Protein AF-A0A1V8M7G0-F1 (afdb_monomer_lite)

Organism: NCBI:txid1420851

pLDDT: mean 80.38, std 16.7, range [30.89, 97.56]

Foldseek 3Di:
DDDDPDPDPPQDFPQKDKAAPVVCVVCVVVVVVVVVCVVPVVVVVVQWPDQVDQDVNRIGITGSDDPVNVVVVCVQQVDCQFAQDPVHGWLGTVVQQVPWDWDQDPNDIDTQGADDQFAPDCVVHRGCRNRTDHNVVVRVSRVD

InterPro domains:
  IPR004888 Glycoside hydrolase family 63 [PTHR10412] (60-143)
  IPR008928 Six-hairpin glycosidase superfamily [SSF48208] (12-143)
  IPR012341 Six-hairpin glycosidase-like superfamily [G3DSA:1.50.10.10] (35-144)

Secondary structure (DSSP, 8-state):
---SS--------TTEEEE-HHHHHH-HHHHHHHHHHHHH-HHHHTTS--TTS--GGG-EEEES--HHHHHHHHHHHT-TTTTEETTEEBSS-GGGGTS-EEEEETTEEEEE---SSB-SS-GGGGB-TTSSSB-HHHHHHHH-

Sequence (144 aa):
MKRLTQIHIESWLQSALIIKPEILEKLPGFKRRLKWFLNYRPDLAGLVSHWTEPGHGNRRLLSLLRGHRMKKLLLRMLDETEFLSDYGIRSLSRSHLDTPYVFNCCDHLVSVQYQLGESESGIFGGNSNWRGPVWFPVNDLLIT

Structure (mmCIF, N/CA/C/O backbone):
data_AF-A0A1V8M7G0-F1
#
_entry.id   AF-A0A1V8M7G0-F1
#
loop_
_atom_site.group_PDB
_atom_site.id
_atom_site.type_symbol
_atom_site.label_atom_id
_atom_site.label_alt_id
_atom_site.label_comp_id
_atom_site.label_asym_id
_atom_site.label_entity_id
_atom_site.label_seq_id
_atom_site.pdbx_PDB_ins_code
_atom_site.Cartn_x
_atom_site.Cartn_y
_atom_site.Cartn_z
_atom_site.occupancy
_atom_site.B_iso_or_equiv
_atom_site.auth_seq_id
_atom_site.auth_comp_id
_atom_site.auth_asym_id
_atom_site.auth_atom_id
_atom_site.pdbx_PDB_model_num
ATOM 1 N N . MET A 1 1 ? -3.803 -36.074 20.458 1.00 35.38 1 MET A N 1
ATOM 2 C CA . MET A 1 1 ? -4.043 -35.710 19.039 1.00 35.38 1 MET A CA 1
ATOM 3 C C . MET A 1 1 ? -4.998 -34.511 18.910 1.00 35.38 1 MET A C 1
ATOM 5 O O . MET A 1 1 ? -6.016 -34.574 18.240 1.00 35.38 1 MET A O 1
ATOM 9 N N . LYS A 1 2 ? -4.681 -33.391 19.569 1.00 36.75 2 LYS A N 1
ATOM 10 C CA . LYS A 1 2 ? -5.399 -32.110 19.459 1.00 36.75 2 LYS A CA 1
ATOM 11 C C . LYS A 1 2 ? -4.331 -31.023 19.496 1.00 36.75 2 LYS A C 1
ATOM 13 O O . LYS A 1 2 ? -3.697 -30.918 20.540 1.00 36.75 2 LYS A O 1
ATOM 18 N N . ARG A 1 3 ? -4.090 -30.319 18.383 1.00 30.89 3 ARG A N 1
ATOM 19 C CA . ARG A 1 3 ? -3.380 -29.019 18.268 1.00 30.89 3 ARG A CA 1
ATOM 20 C C . ARG A 1 3 ? -2.996 -28.769 16.803 1.00 30.89 3 ARG A C 1
ATOM 22 O O . ARG A 1 3 ? -1.835 -28.894 16.463 1.00 30.89 3 ARG A O 1
ATOM 29 N N . LEU A 1 4 ? -3.956 -28.448 15.936 1.00 33.50 4 LEU A N 1
ATOM 30 C CA . LEU A 1 4 ? -3.638 -27.829 14.632 1.00 33.50 4 LEU A CA 1
ATOM 31 C C . LEU A 1 4 ? -4.705 -26.831 14.133 1.00 33.50 4 LEU A C 1
ATOM 33 O O . LEU A 1 4 ? -4.523 -26.217 13.093 1.00 33.50 4 LEU A O 1
ATOM 37 N N . THR A 1 5 ? -5.792 -26.586 14.872 1.00 36.06 5 THR A N 1
ATOM 38 C CA . THR A 1 5 ? -6.898 -25.715 14.425 1.00 36.06 5 THR A CA 1
ATOM 39 C C . THR A 1 5 ? -6.951 -24.381 15.168 1.00 36.06 5 THR A C 1
ATOM 41 O O . THR A 1 5 ? -8.010 -23.978 15.642 1.00 36.06 5 THR A O 1
ATOM 44 N N . GLN A 1 6 ? -5.813 -23.700 15.324 1.00 31.23 6 GLN A N 1
ATOM 45 C CA . GLN A 1 6 ? -5.813 -22.357 15.911 1.00 31.23 6 GLN A CA 1
ATOM 46 C C . GLN A 1 6 ? -4.659 -21.497 15.399 1.00 31.23 6 GLN A C 1
ATOM 48 O O . GLN A 1 6 ? -3.867 -20.964 16.169 1.00 31.23 6 GLN A O 1
ATOM 53 N N . ILE A 1 7 ? -4.572 -21.353 14.079 1.00 34.12 7 ILE A N 1
ATOM 54 C CA . ILE A 1 7 ? -3.817 -20.248 13.491 1.00 34.12 7 ILE A CA 1
ATOM 55 C C . ILE A 1 7 ? -4.706 -19.012 13.648 1.00 34.12 7 ILE A C 1
ATOM 57 O O . ILE A 1 7 ? -5.766 -18.905 13.032 1.00 34.12 7 ILE A O 1
ATOM 61 N N . HIS A 1 8 ? -4.321 -18.141 14.581 1.00 34.22 8 HIS A N 1
ATOM 62 C CA . HIS A 1 8 ? -4.936 -16.837 14.794 1.00 34.22 8 HIS A CA 1
ATOM 63 C C . HIS A 1 8 ? -4.856 -16.025 13.497 1.00 34.22 8 HIS A C 1
ATOM 65 O O . HIS A 1 8 ? -3.779 -15.647 13.051 1.00 34.22 8 HIS A O 1
ATOM 71 N N . ILE A 1 9 ? -6.020 -15.725 12.928 1.00 38.22 9 ILE A N 1
ATOM 72 C CA . ILE A 1 9 ? -6.236 -14.696 11.905 1.00 38.22 9 ILE A CA 1
ATOM 73 C C . ILE A 1 9 ? -6.092 -13.323 12.600 1.00 38.22 9 ILE A C 1
ATOM 75 O O . ILE A 1 9 ? -7.067 -12.597 12.756 1.00 38.22 9 ILE A O 1
ATOM 79 N N . GLU A 1 10 ? -4.909 -12.995 13.127 1.00 38.62 10 GLU A N 1
ATOM 80 C CA . GLU A 1 10 ? -4.629 -11.678 13.738 1.00 38.62 10 GLU A CA 1
ATOM 81 C C . GLU A 1 10 ? -3.524 -10.883 13.022 1.00 38.62 10 GLU A C 1
ATOM 83 O O . GLU A 1 10 ? -3.287 -9.738 13.391 1.00 38.62 10 GLU A O 1
ATOM 88 N N . SER A 1 11 ? -2.956 -11.396 11.927 1.00 40.25 11 SER A N 1
ATOM 89 C CA . SER A 1 11 ? -2.217 -10.568 10.969 1.00 40.25 11 SER A CA 1
ATOM 90 C C . SER A 1 11 ? -2.986 -10.496 9.659 1.00 40.25 11 SER A C 1
ATOM 92 O O . SER A 1 11 ? -2.973 -11.426 8.859 1.00 40.25 11 SER A O 1
ATOM 94 N N . TRP A 1 12 ? -3.713 -9.398 9.464 1.00 43.31 12 TRP A N 1
ATOM 95 C CA . TRP A 1 12 ? -4.170 -9.004 8.137 1.00 43.31 12 TRP A CA 1
ATOM 96 C C . TRP A 1 12 ? -4.067 -7.491 8.017 1.00 43.31 12 TRP A C 1
ATOM 98 O O . TRP A 1 12 ? -4.909 -6.762 8.536 1.00 43.31 12 TRP A O 1
ATOM 108 N N . LEU A 1 13 ? -3.036 -7.065 7.282 1.00 45.81 13 LEU A N 1
A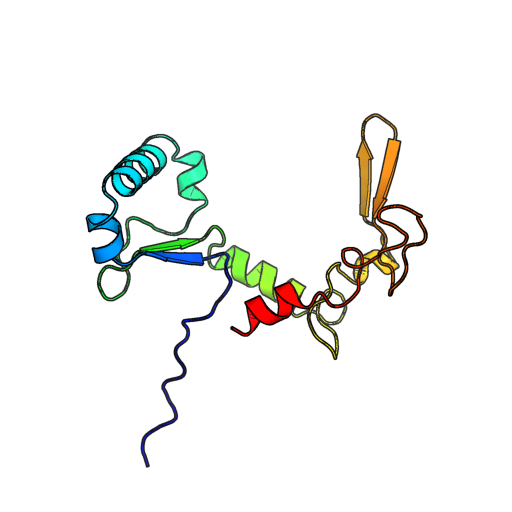TOM 109 C CA . LEU A 1 13 ? -2.806 -5.730 6.731 1.00 45.81 13 LEU A CA 1
ATOM 110 C C . LEU A 1 13 ? -2.776 -4.591 7.757 1.00 45.81 13 LEU A C 1
ATOM 112 O O . LEU A 1 13 ? -3.800 -4.183 8.301 1.00 45.81 13 LEU A O 1
ATOM 116 N N . GLN A 1 14 ? -1.629 -3.912 7.835 1.00 48.53 14 GLN A N 1
ATOM 117 C CA . GLN A 1 14 ? -1.420 -2.637 8.547 1.00 48.53 14 GLN A CA 1
ATOM 118 C C . GLN A 1 14 ? -2.401 -1.493 8.185 1.00 48.53 14 GLN A C 1
ATOM 120 O O . GLN A 1 14 ? -2.348 -0.403 8.744 1.00 48.53 14 GLN A O 1
ATOM 125 N N . SER A 1 15 ? -3.345 -1.739 7.277 1.00 53.16 15 SER A N 1
ATOM 126 C CA . SER A 1 15 ? -4.531 -0.918 7.029 1.00 53.16 15 SER A CA 1
ATOM 127 C C . SER A 1 15 ? -5.611 -0.997 8.121 1.00 53.16 15 SER A C 1
ATOM 129 O O . SER A 1 15 ? -6.644 -0.334 7.992 1.00 53.16 15 SER A O 1
ATOM 131 N N . ALA A 1 16 ? -5.432 -1.845 9.138 1.00 64.75 16 ALA A N 1
ATOM 132 C CA . ALA A 1 16 ? -6.435 -2.156 10.144 1.00 64.75 16 ALA A CA 1
ATOM 133 C C . ALA A 1 16 ? -5.824 -2.168 11.554 1.00 64.75 16 ALA A C 1
ATOM 135 O O . ALA A 1 16 ? -4.996 -3.007 11.890 1.00 64.75 16 ALA A O 1
ATOM 136 N N . LEU A 1 17 ? -6.253 -1.234 12.400 1.00 73.12 17 LEU A N 1
ATOM 137 C CA . LEU A 1 17 ? -5.848 -1.159 13.798 1.00 73.12 17 LEU A CA 1
ATOM 138 C C . LEU A 1 17 ? -6.949 -1.735 14.690 1.00 73.12 17 LEU A C 1
ATOM 140 O O . LEU A 1 17 ? -8.079 -1.242 14.692 1.00 73.12 17 LEU A O 1
ATOM 144 N N . ILE A 1 18 ? -6.613 -2.745 15.491 1.00 77.25 18 ILE A N 1
ATOM 145 C CA . ILE A 1 18 ? -7.505 -3.256 16.535 1.00 77.25 18 ILE A CA 1
ATOM 146 C C . ILE A 1 18 ? -7.259 -2.465 17.815 1.00 77.25 18 ILE A C 1
ATOM 148 O O . ILE A 1 18 ? -6.200 -2.552 18.435 1.00 77.25 18 ILE A O 1
ATOM 152 N N . ILE A 1 19 ? -8.266 -1.713 18.246 1.00 77.94 19 ILE A N 1
ATOM 153 C CA . ILE A 1 19 ? -8.210 -0.929 19.472 1.00 77.94 19 ILE A CA 1
ATOM 154 C C . ILE A 1 19 ? -8.941 -1.689 20.582 1.00 77.94 19 ILE A C 1
ATOM 156 O O . ILE A 1 19 ? -10.160 -1.882 20.536 1.00 77.94 19 ILE A O 1
ATOM 160 N N . LYS A 1 20 ? -8.183 -2.109 21.601 1.00 81.00 20 LYS A N 1
ATOM 161 C CA . LYS A 1 20 ? -8.734 -2.703 22.826 1.00 81.00 20 LYS A CA 1
ATOM 162 C C . LYS A 1 20 ? -9.372 -1.622 23.710 1.00 81.00 20 LYS A C 1
ATOM 164 O O . LYS A 1 20 ? -8.840 -0.508 23.771 1.00 81.00 20 LYS A O 1
ATOM 169 N N . PRO A 1 21 ? -10.454 -1.937 24.443 1.00 79.25 21 PRO A N 1
ATOM 170 C CA . PRO A 1 21 ? -11.083 -0.994 25.367 1.00 79.25 21 PRO A CA 1
ATOM 171 C C . PRO A 1 21 ? -10.102 -0.389 26.374 1.00 79.25 21 PRO A C 1
ATOM 173 O O . PRO A 1 21 ? -10.121 0.822 26.586 1.00 79.25 21 PRO A O 1
ATOM 176 N N . GLU A 1 22 ? -9.190 -1.197 26.931 1.00 84.31 22 GLU A N 1
ATOM 177 C CA . GLU A 1 22 ? -8.257 -0.726 27.964 1.00 84.31 22 GLU A CA 1
ATOM 178 C C . GLU A 1 22 ? -7.312 0.375 27.452 1.00 84.31 22 GLU A C 1
ATOM 180 O O . GLU A 1 22 ? -6.921 1.264 28.207 1.00 84.31 22 GLU A O 1
ATOM 185 N N . ILE A 1 23 ? -6.960 0.350 26.160 1.00 82.81 23 ILE A N 1
ATOM 186 C CA . ILE A 1 23 ? -6.101 1.366 25.532 1.00 82.81 23 ILE A CA 1
ATOM 187 C C . ILE A 1 23 ? -6.847 2.701 25.426 1.00 82.81 23 ILE A C 1
ATOM 189 O O . ILE A 1 23 ? -6.264 3.759 25.663 1.00 82.81 23 ILE A O 1
ATOM 193 N N . LEU A 1 24 ? -8.146 2.668 25.113 1.00 81.12 24 LEU A N 1
ATOM 194 C CA . LEU A 1 24 ? -8.966 3.879 25.030 1.00 81.12 24 LEU A CA 1
ATOM 195 C C . LEU A 1 24 ? -9.171 4.538 26.389 1.00 81.12 24 LEU A C 1
ATOM 197 O O . LEU A 1 24 ? -9.225 5.766 26.451 1.00 81.12 24 LEU A O 1
ATOM 201 N N . GLU A 1 25 ? -9.273 3.747 27.458 1.00 85.56 25 GLU A N 1
ATOM 202 C CA . GLU A 1 25 ? -9.353 4.289 28.818 1.00 85.56 25 GLU A CA 1
ATOM 203 C C . GLU A 1 25 ? -8.039 4.953 29.246 1.00 85.56 25 GLU A C 1
ATOM 205 O O . GLU A 1 25 ? -8.060 6.004 29.881 1.00 85.56 25 GLU A O 1
ATOM 210 N N . LYS A 1 26 ? -6.889 4.416 28.818 1.00 91.00 26 LYS A N 1
ATOM 211 C CA . LYS A 1 26 ? -5.571 5.020 29.082 1.00 91.00 26 LYS A CA 1
ATOM 212 C C . LYS A 1 26 ? -5.292 6.287 28.261 1.00 91.00 26 LYS A C 1
ATOM 214 O O . LYS A 1 26 ? -4.397 7.049 28.615 1.00 91.00 26 LYS A O 1
ATOM 219 N N . LEU A 1 27 ? -6.038 6.533 27.178 1.00 90.62 27 LEU A N 1
ATOM 220 C CA . LEU A 1 27 ? -5.813 7.646 26.244 1.00 90.62 27 LEU A CA 1
ATOM 221 C C . LEU A 1 27 ? -7.066 8.534 26.081 1.00 90.62 27 LEU A C 1
ATOM 223 O O . LEU A 1 27 ? -7.637 8.627 24.985 1.00 90.62 27 LEU A O 1
ATOM 227 N N . PRO A 1 28 ? -7.489 9.263 27.131 1.00 89.00 28 PRO A N 1
ATOM 228 C CA . PRO A 1 28 ? -8.740 10.027 27.121 1.00 89.00 28 PRO A CA 1
ATOM 229 C C . PRO A 1 28 ? -8.758 11.146 26.067 1.00 89.00 28 PRO A C 1
ATOM 231 O O . PRO A 1 28 ? -9.789 11.403 25.441 1.00 89.00 28 PRO A O 1
ATOM 234 N N . GLY A 1 29 ? -7.609 11.782 25.804 1.00 90.75 29 GLY A N 1
ATOM 235 C CA . GLY A 1 29 ? -7.484 12.811 24.767 1.00 90.75 29 GLY A CA 1
ATOM 236 C C . GLY A 1 29 ? -7.707 12.265 23.353 1.00 90.75 29 GLY A C 1
ATOM 237 O O . GLY A 1 29 ? -8.389 12.901 22.545 1.00 90.75 29 GLY A O 1
ATOM 238 N N . PHE A 1 30 ? -7.188 11.066 23.071 1.00 88.12 30 PHE A N 1
ATOM 239 C CA . PHE A 1 30 ? -7.433 10.367 21.810 1.00 88.12 30 PHE A CA 1
ATOM 240 C C . PHE A 1 30 ? -8.904 9.959 21.693 1.00 88.12 30 PHE A C 1
ATOM 242 O O . PHE A 1 30 ? -9.549 10.305 20.705 1.00 88.12 30 PHE A O 1
ATOM 249 N N . LYS A 1 31 ? -9.468 9.336 22.738 1.00 86.50 31 LYS A N 1
ATOM 250 C CA . LYS A 1 31 ? -10.888 8.949 22.811 1.00 86.50 31 LYS A CA 1
ATOM 251 C C . LYS A 1 31 ? -11.816 10.136 22.525 1.00 86.50 31 LYS A C 1
ATOM 253 O O . LYS A 1 31 ? -12.773 9.991 21.766 1.00 86.50 31 LYS A O 1
ATOM 258 N N . ARG A 1 32 ? -11.519 11.322 23.074 1.00 90.06 32 ARG A N 1
ATOM 259 C CA . ARG A 1 32 ? -12.286 12.556 22.827 1.00 90.06 32 ARG A CA 1
ATOM 260 C C . ARG A 1 32 ? -12.209 13.012 21.369 1.00 90.06 32 ARG A C 1
ATOM 262 O O . ARG A 1 32 ? -13.252 13.255 20.770 1.00 90.06 32 ARG A O 1
ATOM 269 N N . ARG A 1 33 ? -11.004 13.113 20.794 1.00 90.81 33 ARG A N 1
ATOM 270 C CA . ARG A 1 33 ? -10.825 13.533 19.389 1.00 90.81 33 ARG A CA 1
ATOM 271 C C . ARG A 1 33 ? -11.454 12.548 18.413 1.00 90.81 33 ARG A C 1
ATOM 273 O O . ARG A 1 33 ? -12.097 12.973 17.463 1.00 90.81 33 ARG A O 1
ATOM 280 N N . LEU A 1 34 ? -11.323 11.252 18.681 1.00 85.00 34 LEU A N 1
ATOM 281 C CA . LEU A 1 34 ? -11.925 10.211 17.861 1.00 85.00 34 LEU A CA 1
ATOM 282 C C . LEU A 1 34 ? -13.456 10.283 17.900 1.00 85.00 34 LEU A C 1
ATOM 284 O O . LEU A 1 34 ? -14.083 10.286 16.848 1.00 85.00 34 LEU A O 1
ATOM 288 N N . LYS A 1 35 ? -14.066 10.426 19.087 1.00 86.25 35 LYS A N 1
ATOM 289 C CA . LYS A 1 35 ? -15.520 10.645 19.206 1.00 86.25 35 LYS A CA 1
ATOM 290 C C . LYS A 1 35 ? -15.979 11.891 18.451 1.00 86.25 35 LYS A C 1
ATOM 292 O O . LYS A 1 35 ? -16.983 11.837 17.755 1.00 86.25 35 LYS A O 1
ATOM 297 N N . TRP A 1 36 ? -15.244 12.997 18.577 1.00 90.88 36 TRP A N 1
ATOM 298 C CA . TRP A 1 36 ? -15.552 14.219 17.838 1.00 90.88 36 TRP A CA 1
ATOM 299 C C . TRP A 1 36 ? -15.493 13.975 16.325 1.00 90.88 36 TRP A C 1
ATOM 301 O O . TRP A 1 36 ? -16.459 14.253 15.625 1.00 90.88 36 TRP A O 1
ATOM 311 N N . PHE A 1 37 ? -14.413 13.373 15.826 1.00 87.88 37 PHE A N 1
ATOM 312 C CA . PHE A 1 37 ? -14.244 13.099 14.399 1.00 87.88 37 PHE A CA 1
ATOM 313 C C . PHE A 1 37 ? -15.379 12.235 13.844 1.00 87.88 37 PHE A C 1
ATOM 315 O O . PHE A 1 37 ? -15.970 12.572 12.826 1.00 87.88 37 PHE A O 1
ATOM 322 N N . LEU A 1 38 ? -15.738 11.164 14.551 1.00 82.56 38 LEU A N 1
ATOM 323 C CA . LEU A 1 38 ? -16.806 10.262 14.125 1.00 82.56 38 LEU A CA 1
ATOM 324 C C . LEU A 1 38 ? -18.190 10.926 14.119 1.00 82.56 38 LEU A C 1
ATOM 326 O O . LEU A 1 38 ? -19.018 10.573 13.286 1.00 82.56 38 LEU A O 1
ATOM 330 N N . ASN A 1 39 ? -18.432 11.892 15.010 1.00 87.94 39 ASN A N 1
ATOM 331 C CA . ASN A 1 39 ? -19.710 12.602 15.095 1.00 87.94 39 ASN A CA 1
ATOM 332 C C . ASN A 1 39 ? -19.825 13.755 14.087 1.00 87.94 39 ASN A C 1
ATOM 334 O O . ASN A 1 39 ? -20.912 14.007 13.578 1.00 87.94 39 ASN A O 1
ATOM 338 N N . TYR A 1 40 ? -18.727 14.469 13.819 1.00 91.56 40 TYR A N 1
ATOM 339 C CA . TYR A 1 40 ? -18.740 15.708 13.030 1.00 91.56 40 TYR A CA 1
ATOM 340 C C . TYR A 1 40 ? -18.181 15.552 11.609 1.00 91.56 40 TYR A C 1
ATOM 342 O O . TYR A 1 40 ? -18.328 16.465 10.801 1.00 91.56 40 TYR A O 1
ATOM 350 N N . ARG A 1 41 ? -17.566 14.409 11.276 1.00 88.94 41 ARG A N 1
ATOM 351 C CA . ARG A 1 41 ? -17.108 14.060 9.918 1.00 88.94 41 ARG A CA 1
ATOM 352 C C . ARG A 1 41 ? -17.697 12.726 9.448 1.00 88.94 41 ARG A C 1
ATOM 354 O O . ARG A 1 41 ? -16.944 11.784 9.193 1.00 88.94 41 ARG A O 1
ATOM 361 N N . PRO A 1 42 ? -19.036 12.608 9.337 1.00 83.81 42 PRO A N 1
ATOM 362 C CA . PRO A 1 42 ? -19.688 11.370 8.907 1.00 83.81 42 PRO A CA 1
ATOM 363 C C . PRO A 1 42 ? -19.276 10.944 7.488 1.00 83.81 42 PRO A C 1
ATOM 365 O O . PRO A 1 42 ? -19.226 9.749 7.200 1.00 83.81 42 PRO A O 1
ATOM 368 N N . ASP A 1 43 ? -18.911 11.909 6.636 1.00 84.88 43 ASP A N 1
ATOM 369 C CA . ASP A 1 43 ? -18.358 11.710 5.292 1.00 84.88 43 ASP A CA 1
ATOM 370 C C . ASP A 1 43 ? -17.090 10.845 5.307 1.00 84.88 43 ASP A C 1
ATOM 372 O O . ASP A 1 43 ? -16.942 9.933 4.494 1.00 84.88 43 ASP A O 1
ATOM 376 N N . LEU A 1 44 ? -16.202 11.083 6.277 1.00 82.31 44 LEU A N 1
ATOM 377 C CA . LEU A 1 44 ? -14.971 10.314 6.456 1.00 82.31 44 LEU A CA 1
ATOM 378 C C . LEU A 1 44 ? -15.171 9.109 7.380 1.00 82.31 44 LEU A C 1
ATOM 380 O O . LEU A 1 44 ? -14.579 8.054 7.157 1.00 82.31 44 LEU A O 1
ATOM 384 N N . ALA A 1 45 ? -16.025 9.228 8.398 1.00 79.81 45 ALA A N 1
ATOM 385 C CA . ALA A 1 45 ? -16.350 8.134 9.310 1.00 79.81 45 ALA A CA 1
ATOM 386 C C . ALA A 1 45 ? -17.007 6.955 8.570 1.00 79.81 45 ALA A C 1
ATOM 388 O O . ALA A 1 45 ? -16.756 5.796 8.893 1.00 79.81 45 ALA A O 1
ATOM 389 N N . GLY A 1 46 ? -17.782 7.233 7.518 1.00 75.88 46 GLY A N 1
ATOM 390 C CA . GLY A 1 46 ? -18.330 6.220 6.617 1.00 75.88 46 GLY A CA 1
ATOM 391 C C . GLY A 1 46 ? -17.284 5.492 5.762 1.00 75.88 46 GLY A C 1
ATOM 392 O O . GLY A 1 46 ? -17.614 4.492 5.129 1.00 75.88 46 GLY A O 1
ATOM 393 N N . LEU A 1 47 ? -16.028 5.943 5.730 1.00 75.50 47 LEU A N 1
ATOM 394 C CA . LEU A 1 47 ? -14.943 5.258 5.018 1.00 75.50 47 LEU A CA 1
ATOM 395 C C . LEU A 1 47 ? -14.189 4.270 5.908 1.00 75.50 47 LEU A C 1
ATOM 397 O O . LEU A 1 47 ? -13.562 3.351 5.384 1.00 75.50 47 LEU A O 1
ATOM 401 N N . VAL A 1 48 ? -14.284 4.418 7.231 1.00 72.94 48 VAL A N 1
ATOM 402 C CA . VAL A 1 48 ? -13.683 3.491 8.192 1.00 72.94 48 VAL A CA 1
ATOM 403 C C . VAL A 1 48 ? -14.659 2.376 8.597 1.00 72.94 48 VAL A C 1
ATOM 405 O O . VAL A 1 48 ? -15.877 2.471 8.401 1.00 72.94 48 VAL A O 1
ATOM 408 N N . SER A 1 49 ? -14.115 1.257 9.084 1.00 67.50 49 SER A N 1
ATOM 409 C CA . SER A 1 49 ? -14.876 0.117 9.616 1.00 67.50 49 SER A CA 1
ATOM 410 C C . SER A 1 49 ? -15.760 0.511 10.806 1.00 67.50 49 SER A C 1
ATOM 412 O O . SER A 1 49 ? -15.503 1.513 11.473 1.00 67.50 49 SER A O 1
ATOM 414 N N . HIS A 1 50 ? -16.807 -0.285 11.059 1.00 66.50 50 HIS A N 1
ATOM 415 C CA . HIS A 1 50 ? -17.857 -0.030 12.052 1.00 66.50 50 HIS A CA 1
ATOM 416 C C . HIS A 1 50 ? -17.294 0.146 13.472 1.00 66.50 50 HIS A C 1
ATOM 418 O O . HIS A 1 50 ? -17.202 -0.793 14.252 1.00 66.50 50 HIS A O 1
ATOM 424 N N . TRP A 1 51 ? -16.933 1.379 13.829 1.00 65.75 51 TRP A N 1
ATOM 425 C CA . TRP A 1 51 ? -16.405 1.720 15.151 1.00 65.75 51 TRP A CA 1
ATOM 426 C C . TRP A 1 51 ? -17.431 1.522 16.273 1.00 65.75 51 TRP A C 1
ATOM 428 O O . TRP A 1 51 ? -17.065 1.339 17.435 1.00 65.75 51 TRP A O 1
ATOM 438 N N . THR A 1 52 ? -18.717 1.632 15.949 1.00 64.69 52 THR A N 1
ATOM 439 C CA . THR A 1 52 ? -19.835 1.508 16.889 1.00 64.69 52 THR A CA 1
ATOM 440 C C . THR A 1 52 ? -20.200 0.063 17.192 1.00 64.69 52 THR A C 1
ATOM 442 O O . THR A 1 52 ? -20.847 -0.172 18.208 1.00 64.69 52 THR A O 1
ATOM 445 N N . GLU A 1 53 ? -19.776 -0.884 16.356 1.00 68.94 53 GLU A N 1
ATOM 446 C CA . GLU A 1 53 ? -20.054 -2.304 16.541 1.00 68.94 53 GLU A CA 1
ATOM 447 C C . GLU A 1 53 ? -18.895 -2.953 17.302 1.00 68.94 53 GLU A C 1
ATOM 449 O O . GLU A 1 53 ? -17.764 -2.994 16.807 1.00 68.94 53 GLU A O 1
ATOM 454 N N . PRO A 1 54 ? -19.129 -3.421 18.535 1.00 66.44 54 PRO A N 1
ATOM 455 C CA . PRO A 1 54 ? -18.093 -4.090 19.293 1.00 66.44 54 PRO A CA 1
ATOM 456 C C . PRO A 1 54 ? -17.817 -5.474 18.706 1.00 66.44 54 PRO A C 1
ATOM 458 O O . PRO A 1 54 ? -18.717 -6.297 18.557 1.00 66.44 54 PRO A O 1
ATOM 461 N N . GLY A 1 55 ? -16.548 -5.745 18.406 1.00 68.56 55 GLY A N 1
ATOM 462 C CA . GLY A 1 55 ? -16.074 -7.092 18.116 1.00 68.56 55 GLY A CA 1
ATOM 463 C C . GLY A 1 55 ? -15.953 -7.938 19.387 1.00 68.56 55 GLY A C 1
ATOM 464 O O . GLY A 1 55 ? -16.298 -7.514 20.495 1.00 68.56 55 GLY A O 1
ATOM 465 N N . HIS A 1 56 ? -15.394 -9.140 19.245 1.00 69.31 56 HIS A N 1
ATOM 466 C CA . HIS A 1 56 ? -15.145 -10.032 20.378 1.00 69.31 56 HIS A CA 1
ATOM 467 C C . HIS A 1 56 ? -14.324 -9.333 21.478 1.00 69.31 56 HIS A C 1
ATOM 469 O O . HIS A 1 56 ? -13.288 -8.721 21.206 1.00 69.31 56 HIS A O 1
ATOM 475 N N . GLY A 1 57 ? -14.789 -9.401 22.729 1.00 69.25 57 GLY A N 1
ATOM 476 C CA . GLY A 1 57 ? -14.154 -8.704 23.853 1.00 69.25 57 GLY A CA 1
ATOM 477 C C . GLY A 1 57 ? -14.239 -7.174 23.773 1.00 69.25 57 GLY A C 1
ATOM 478 O O . GLY A 1 57 ? -13.368 -6.487 24.300 1.00 69.25 57 GLY A O 1
ATOM 479 N N . ASN A 1 58 ? -15.258 -6.631 23.095 1.00 72.62 58 ASN A N 1
ATOM 480 C CA . ASN A 1 58 ? -15.512 -5.191 22.969 1.00 72.62 58 ASN A CA 1
ATOM 481 C C . ASN A 1 58 ? -14.412 -4.426 22.194 1.00 72.62 58 ASN A C 1
ATOM 483 O O . ASN A 1 58 ? -14.286 -3.202 22.289 1.00 72.62 58 ASN A O 1
ATOM 487 N N . ARG A 1 59 ? -13.596 -5.156 21.420 1.00 73.12 59 ARG A N 1
ATOM 488 C CA . ARG A 1 59 ? -12.534 -4.605 20.568 1.00 73.12 59 ARG A CA 1
ATOM 489 C C . ARG A 1 59 ? -13.144 -3.847 19.395 1.00 73.12 59 ARG A C 1
ATOM 491 O O . ARG A 1 59 ? -14.148 -4.275 18.831 1.00 73.12 59 ARG A O 1
ATOM 498 N N . ARG A 1 60 ? -12.513 -2.745 18.999 1.00 75.81 60 ARG A N 1
ATOM 499 C CA . ARG A 1 60 ? -12.955 -1.934 17.859 1.00 75.81 60 ARG A CA 1
ATOM 500 C C . ARG A 1 60 ? -11.950 -2.045 16.727 1.00 75.81 60 ARG A C 1
ATOM 502 O O . ARG A 1 60 ? -10.758 -1.855 16.952 1.00 75.81 60 ARG A O 1
ATOM 509 N N . LEU A 1 61 ? -12.431 -2.340 15.524 1.00 75.81 61 LEU A N 1
ATOM 510 C CA . LEU A 1 61 ? -11.612 -2.321 14.318 1.00 75.81 61 LEU A CA 1
ATOM 511 C C . LEU A 1 61 ? -11.644 -0.913 13.726 1.00 75.81 61 LEU A C 1
ATOM 513 O O . LEU A 1 61 ? -12.723 -0.381 13.455 1.00 75.81 61 LEU A O 1
ATOM 517 N N . LEU A 1 62 ? -10.472 -0.336 13.493 1.00 75.69 62 LEU A N 1
ATOM 518 C CA . LEU A 1 62 ? -10.294 0.889 12.727 1.00 75.69 62 LEU A CA 1
ATOM 519 C C . LEU A 1 62 ? -9.525 0.552 11.449 1.00 75.69 62 LEU A C 1
ATOM 521 O O . LEU A 1 62 ? -8.302 0.465 11.460 1.00 75.69 62 LEU A O 1
ATOM 525 N N . SER A 1 63 ? -10.247 0.342 10.354 1.00 77.25 63 SER A N 1
ATOM 526 C CA . SER A 1 63 ? -9.677 0.043 9.045 1.00 77.25 63 SER A CA 1
ATOM 527 C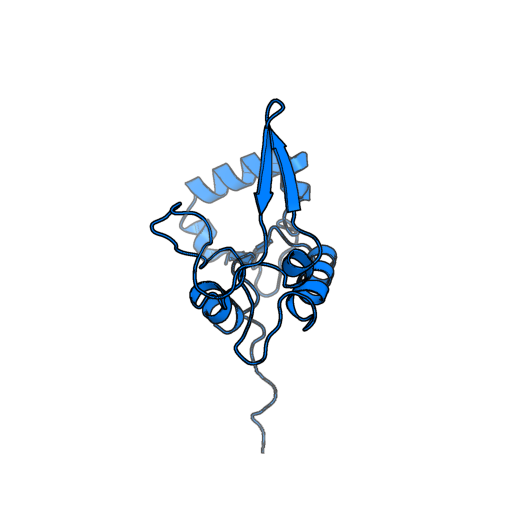 C . SER A 1 63 ? -10.277 0.922 7.962 1.00 77.25 63 SER A C 1
ATOM 529 O O . SER A 1 63 ? -11.490 1.120 7.926 1.00 77.25 63 SER A O 1
ATOM 531 N N . LEU A 1 64 ? -9.428 1.416 7.060 1.00 73.00 64 LEU A N 1
ATOM 532 C CA . LEU A 1 64 ? -9.843 2.141 5.851 1.00 73.00 64 LEU A CA 1
ATOM 533 C C . LEU A 1 64 ? -10.413 1.204 4.773 1.00 73.00 64 LEU A C 1
ATOM 535 O O . LEU A 1 64 ? -11.124 1.634 3.860 1.00 73.00 64 LEU A O 1
ATOM 539 N N . LEU A 1 65 ? -10.087 -0.087 4.856 1.00 71.88 65 LEU A N 1
ATOM 540 C CA . LEU A 1 65 ? -10.493 -1.088 3.885 1.00 71.88 65 LEU A CA 1
ATOM 541 C C . LEU A 1 65 ? -11.647 -1.912 4.449 1.00 71.88 65 LEU A C 1
ATOM 543 O O . LEU A 1 65 ? -11.481 -2.824 5.251 1.00 71.88 65 LEU A O 1
ATOM 547 N N . ARG A 1 66 ? -12.858 -1.615 3.975 1.00 76.00 66 ARG A N 1
ATOM 548 C CA . ARG A 1 66 ? -14.020 -2.488 4.186 1.00 76.00 66 ARG A CA 1
ATOM 549 C C . ARG A 1 66 ? -13.844 -3.798 3.416 1.00 76.00 66 ARG A C 1
ATOM 551 O O . ARG A 1 66 ? -13.166 -3.823 2.389 1.00 76.00 66 ARG A O 1
ATOM 558 N N . GLY A 1 67 ? -14.548 -4.852 3.835 1.00 75.81 67 GLY A N 1
ATOM 559 C CA . GLY A 1 67 ? -14.421 -6.194 3.247 1.00 75.81 67 GLY A CA 1
ATOM 560 C C . GLY A 1 67 ? -14.517 -6.241 1.714 1.00 75.81 67 GLY A C 1
ATOM 561 O O . GLY A 1 67 ? -13.771 -6.978 1.079 1.00 75.81 67 GLY A O 1
ATOM 562 N N . HIS A 1 68 ? -15.358 -5.409 1.086 1.00 81.94 68 HIS A N 1
ATOM 563 C CA . HIS A 1 68 ? -15.440 -5.353 -0.381 1.00 81.94 68 HIS A CA 1
ATOM 564 C C . HIS A 1 68 ? -14.175 -4.772 -1.041 1.00 81.94 68 HIS A C 1
ATOM 566 O O . HIS A 1 68 ? -13.736 -5.283 -2.068 1.00 81.94 68 HIS A O 1
ATOM 572 N N . ARG A 1 69 ? -13.584 -3.711 -0.467 1.00 82.69 69 ARG A N 1
ATOM 573 C CA . ARG A 1 69 ? -12.348 -3.097 -0.987 1.00 82.69 69 ARG A CA 1
ATOM 574 C C . ARG A 1 69 ? -11.175 -4.032 -0.771 1.00 82.69 69 ARG A C 1
ATOM 576 O O . ARG A 1 69 ? -10.354 -4.172 -1.665 1.00 82.69 69 ARG A O 1
ATOM 583 N N . MET A 1 70 ? -11.166 -4.715 0.373 1.00 84.25 70 MET A N 1
ATOM 584 C CA . MET A 1 70 ? -10.167 -5.723 0.691 1.00 84.25 70 MET A CA 1
ATOM 585 C C . MET A 1 70 ? -10.129 -6.828 -0.367 1.00 84.25 70 MET A C 1
ATOM 587 O O . MET A 1 70 ? -9.078 -7.101 -0.930 1.00 84.25 70 MET A O 1
ATOM 591 N N . LYS A 1 71 ? -11.290 -7.396 -0.721 1.00 88.44 71 LYS A N 1
ATOM 592 C CA . LYS A 1 71 ? -11.381 -8.411 -1.783 1.00 88.44 71 LYS A CA 1
ATOM 593 C C . LYS A 1 71 ? -10.851 -7.902 -3.126 1.00 88.44 71 LYS A C 1
ATOM 595 O O . LYS A 1 71 ? -10.120 -8.622 -3.793 1.00 88.44 71 LYS A O 1
ATOM 600 N N . LYS A 1 72 ? -11.188 -6.665 -3.511 1.00 90.94 72 LYS A N 1
ATOM 601 C CA . LYS A 1 72 ? -10.686 -6.055 -4.755 1.00 90.94 72 LYS A CA 1
ATOM 602 C C . LYS A 1 72 ? -9.168 -5.854 -4.740 1.00 90.94 72 LYS A C 1
ATOM 604 O O . LYS A 1 72 ? -8.533 -6.083 -5.762 1.00 90.94 72 LYS A O 1
ATOM 609 N N . LEU A 1 73 ? -8.608 -5.439 -3.602 1.00 90.75 73 LEU A N 1
ATOM 610 C CA . LEU A 1 73 ? -7.166 -5.271 -3.433 1.00 90.75 73 LEU A CA 1
ATOM 611 C C . LEU A 1 73 ? -6.453 -6.617 -3.546 1.00 90.75 73 LEU A C 1
ATOM 613 O O . LEU A 1 73 ? -5.545 -6.744 -4.357 1.00 90.75 73 LEU A O 1
ATOM 617 N N . LEU A 1 74 ? -6.903 -7.624 -2.791 1.00 91.94 74 LEU A N 1
ATOM 618 C CA . LEU A 1 74 ? -6.316 -8.965 -2.822 1.00 91.94 74 LEU A CA 1
ATOM 619 C C . LEU A 1 74 ? -6.379 -9.581 -4.222 1.00 91.94 74 LEU A C 1
ATOM 621 O O . LEU A 1 74 ? -5.413 -10.202 -4.641 1.00 91.94 74 LEU A O 1
ATOM 625 N N . LEU A 1 75 ? -7.470 -9.360 -4.962 1.00 95.31 75 LEU A N 1
ATOM 626 C CA . LEU A 1 75 ? -7.612 -9.865 -6.328 1.00 95.31 75 LEU A CA 1
ATOM 627 C C . LEU A 1 75 ? -6.524 -9.334 -7.270 1.00 95.31 75 LEU A C 1
ATOM 629 O O . LEU A 1 75 ? -6.029 -10.098 -8.081 1.00 95.31 75 LEU A O 1
ATOM 633 N N . ARG A 1 76 ? -6.135 -8.058 -7.158 1.00 94.69 76 ARG A N 1
ATOM 634 C CA . ARG A 1 76 ? -5.047 -7.481 -7.973 1.00 94.69 76 ARG A CA 1
ATOM 635 C C . ARG A 1 76 ? -3.669 -7.822 -7.417 1.00 94.69 76 ARG A C 1
ATOM 637 O O . ARG A 1 76 ? -2.747 -8.096 -8.171 1.00 94.69 76 ARG A O 1
ATOM 644 N N . MET A 1 77 ? -3.530 -7.809 -6.093 1.00 94.88 77 MET A N 1
ATOM 645 C CA . MET A 1 77 ? -2.265 -8.093 -5.415 1.00 94.88 77 MET A CA 1
ATOM 646 C C . MET A 1 77 ? -1.791 -9.529 -5.668 1.00 94.88 77 MET A C 1
ATOM 648 O O . MET A 1 77 ? -0.597 -9.751 -5.819 1.00 94.88 77 MET A O 1
ATOM 652 N N . LEU A 1 78 ? -2.720 -10.488 -5.714 1.00 95.56 78 LEU A N 1
ATOM 653 C CA . LEU A 1 78 ? -2.437 -11.911 -5.917 1.00 95.56 78 LEU A CA 1
ATOM 654 C C . LEU A 1 78 ? -2.468 -12.337 -7.396 1.00 95.56 78 LEU A C 1
ATOM 656 O O . LEU A 1 78 ? -2.420 -13.528 -7.681 1.00 95.56 78 LEU A O 1
ATOM 660 N N . ASP A 1 79 ? -2.560 -11.390 -8.330 1.00 97.56 79 ASP A N 1
ATOM 661 C CA . ASP A 1 79 ? -2.513 -11.661 -9.768 1.00 97.56 79 ASP A CA 1
ATOM 662 C C . ASP A 1 79 ? -1.055 -11.659 -10.259 1.00 97.56 79 ASP A C 1
ATOM 664 O O . ASP A 1 79 ? -0.343 -10.661 -10.112 1.00 97.56 79 ASP A O 1
ATOM 668 N N . GLU A 1 80 ? -0.608 -12.778 -10.837 1.00 96.88 80 GLU A N 1
ATOM 669 C CA . GLU A 1 80 ? 0.755 -12.975 -11.363 1.00 96.88 80 GLU A CA 1
ATOM 670 C C . GLU A 1 80 ? 1.067 -12.109 -12.594 1.00 96.88 80 GLU A C 1
ATOM 672 O O . GLU A 1 80 ? 2.229 -11.798 -12.879 1.00 96.88 80 GLU A O 1
ATOM 677 N N . THR A 1 81 ? 0.033 -11.685 -13.326 1.00 96.19 81 THR A N 1
ATOM 678 C CA . THR A 1 81 ? 0.170 -10.759 -14.459 1.00 96.19 81 THR A CA 1
ATOM 679 C C . THR A 1 81 ? 0.332 -9.310 -14.003 1.00 96.19 81 THR A C 1
ATOM 681 O O . THR A 1 81 ? 0.682 -8.440 -14.801 1.00 96.19 81 THR A O 1
ATOM 684 N N . GLU A 1 82 ? 0.145 -9.049 -12.707 1.00 95.94 82 GLU A N 1
ATOM 685 C CA . GLU A 1 82 ? 0.231 -7.727 -12.110 1.00 95.94 82 GLU A CA 1
ATOM 686 C C . GLU A 1 82 ? 1.269 -7.657 -10.991 1.00 95.94 82 GLU A C 1
ATOM 688 O O . GLU A 1 82 ? 2.413 -7.267 -11.231 1.00 95.94 82 GLU A O 1
ATOM 693 N N . PHE A 1 83 ? 0.872 -7.969 -9.760 1.00 96.44 83 PHE A N 1
ATOM 694 C CA . PHE A 1 83 ? 1.659 -7.683 -8.565 1.00 96.44 83 PHE A CA 1
ATOM 695 C C . PHE A 1 83 ? 2.376 -8.910 -8.016 1.00 96.44 83 PHE A C 1
ATOM 697 O O . PHE A 1 83 ? 3.473 -8.755 -7.477 1.00 96.44 83 PHE A O 1
ATOM 704 N N . LEU A 1 84 ? 1.793 -10.104 -8.133 1.00 96.38 84 LEU A N 1
ATOM 705 C CA . LEU A 1 84 ? 2.398 -11.319 -7.607 1.00 96.38 84 LEU A CA 1
ATOM 706 C C . LEU A 1 84 ? 3.545 -11.773 -8.520 1.00 96.38 84 LEU A C 1
ATOM 708 O O . LEU A 1 84 ? 3.476 -11.709 -9.745 1.00 96.38 84 LEU A O 1
ATOM 712 N N . SER A 1 85 ? 4.640 -12.208 -7.914 1.00 94.75 85 SER A N 1
ATOM 713 C CA . SER A 1 85 ? 5.762 -12.839 -8.600 1.00 94.75 85 SER A CA 1
ATOM 714 C C . SER A 1 85 ? 6.264 -14.022 -7.788 1.00 94.75 85 SER A C 1
ATOM 716 O O . SER A 1 85 ? 5.954 -14.122 -6.600 1.00 94.75 85 SER A O 1
ATOM 718 N N . ASP A 1 86 ? 7.129 -14.836 -8.389 1.00 94.69 86 ASP A N 1
ATOM 719 C CA . ASP A 1 86 ? 7.790 -15.966 -7.720 1.00 94.69 86 ASP A CA 1
ATOM 720 C C . ASP A 1 86 ? 8.577 -15.565 -6.457 1.00 94.69 86 ASP A C 1
ATOM 722 O O . ASP A 1 86 ? 8.872 -16.406 -5.611 1.00 94.69 86 ASP A O 1
ATOM 726 N N . TYR A 1 87 ? 8.908 -14.276 -6.310 1.00 93.12 87 TYR A N 1
ATOM 727 C CA . TYR A 1 87 ? 9.705 -13.738 -5.205 1.00 93.12 87 TYR A CA 1
ATOM 728 C C . TYR A 1 87 ? 8.915 -12.800 -4.277 1.00 93.12 87 TYR A C 1
ATOM 730 O O . TYR A 1 87 ? 9.501 -12.214 -3.369 1.00 93.12 87 TYR A O 1
ATOM 738 N N . GLY A 1 88 ? 7.605 -12.635 -4.498 1.00 93.94 88 GLY A N 1
ATOM 739 C CA . GLY A 1 88 ? 6.726 -11.777 -3.695 1.00 93.94 88 GLY A CA 1
ATOM 740 C C . GLY A 1 88 ? 6.032 -10.661 -4.480 1.00 93.94 88 GLY A C 1
ATOM 741 O O . GLY A 1 88 ? 5.995 -10.661 -5.711 1.00 93.94 88 GLY A O 1
ATOM 742 N N . ILE A 1 89 ? 5.458 -9.705 -3.750 1.00 95.56 89 ILE A N 1
ATOM 743 C CA . ILE A 1 89 ? 4.674 -8.586 -4.277 1.00 95.56 89 ILE A CA 1
ATOM 744 C C . ILE A 1 89 ? 5.587 -7.478 -4.820 1.00 95.56 89 ILE A C 1
ATOM 746 O O . ILE A 1 89 ? 6.450 -6.951 -4.107 1.00 95.56 89 ILE A O 1
ATOM 750 N N . ARG A 1 90 ? 5.368 -7.114 -6.087 1.00 94.94 90 ARG A N 1
ATOM 751 C CA . ARG A 1 90 ? 6.019 -6.005 -6.803 1.00 94.94 90 ARG A CA 1
ATOM 752 C C . ARG A 1 90 ? 5.565 -4.646 -6.268 1.00 94.94 90 ARG A C 1
ATOM 754 O O . ARG A 1 90 ? 4.439 -4.500 -5.800 1.00 94.94 90 ARG A O 1
ATOM 761 N N . SER A 1 91 ? 6.408 -3.622 -6.381 1.00 93.50 91 SER A N 1
ATOM 762 C CA . SER A 1 91 ? 6.036 -2.247 -6.008 1.00 93.50 91 SER A CA 1
ATOM 763 C C . SER A 1 91 ? 5.117 -1.545 -7.010 1.00 93.50 91 SER A C 1
ATOM 765 O O . SER A 1 91 ? 4.428 -0.595 -6.644 1.00 93.50 91 SER A O 1
ATOM 767 N N . LEU A 1 92 ? 5.089 -2.018 -8.257 1.00 94.56 92 LEU A N 1
ATOM 768 C CA . LEU A 1 92 ? 4.218 -1.535 -9.323 1.00 94.56 92 LEU A CA 1
ATOM 769 C C . LEU A 1 92 ? 3.687 -2.734 -10.115 1.00 94.56 92 LEU A C 1
ATOM 771 O O . LEU A 1 92 ? 4.429 -3.688 -10.352 1.00 94.56 92 LEU A O 1
ATOM 775 N N . SER A 1 93 ? 2.421 -2.671 -10.532 1.00 95.62 93 SER A N 1
ATOM 776 C CA . SER A 1 93 ? 1.813 -3.695 -11.388 1.00 95.62 93 SER A CA 1
ATOM 777 C C . SER A 1 93 ? 2.630 -3.873 -12.667 1.00 95.62 93 SER A C 1
ATOM 779 O O . SER A 1 93 ? 2.952 -2.894 -13.346 1.00 95.62 93 SER A O 1
ATOM 781 N N . ARG A 1 94 ? 2.927 -5.125 -13.023 1.00 95.19 94 ARG A N 1
ATOM 782 C CA . ARG A 1 94 ? 3.602 -5.488 -14.273 1.00 95.19 94 ARG A CA 1
ATOM 783 C C . ARG A 1 94 ? 2.826 -5.039 -15.511 1.00 95.19 94 ARG A C 1
ATOM 785 O O . ARG A 1 94 ? 3.451 -4.789 -16.534 1.00 95.19 94 ARG A O 1
ATOM 792 N N . SER A 1 95 ? 1.510 -4.844 -15.413 1.00 95.81 95 SER A N 1
ATOM 793 C CA . SER A 1 95 ? 0.698 -4.281 -16.504 1.00 95.81 95 SER A CA 1
ATOM 794 C C . SER A 1 95 ? 1.223 -2.930 -17.017 1.00 95.81 95 SER A C 1
ATOM 796 O O . SER A 1 95 ? 1.073 -2.610 -18.196 1.00 95.81 95 SER A O 1
ATOM 798 N N . HIS A 1 96 ? 1.919 -2.162 -16.169 1.00 95.75 96 HIS A N 1
ATOM 799 C CA . HIS A 1 96 ? 2.549 -0.898 -16.552 1.00 95.75 96 HIS A CA 1
ATOM 800 C C . HIS A 1 96 ? 3.848 -1.042 -17.350 1.00 95.75 96 HIS A C 1
ATOM 802 O O . HIS A 1 96 ? 4.467 -0.031 -17.682 1.00 95.75 96 HIS A O 1
ATOM 808 N N . LEU A 1 97 ? 4.273 -2.269 -17.658 1.00 93.75 97 LEU A N 1
ATOM 809 C CA . LEU A 1 97 ? 5.321 -2.530 -18.641 1.00 93.75 97 LEU A CA 1
ATOM 810 C C . LEU A 1 97 ? 4.802 -2.220 -20.046 1.00 93.75 97 LEU A C 1
ATOM 812 O O . LEU A 1 97 ? 5.438 -1.463 -20.776 1.00 93.75 97 LEU A O 1
ATOM 816 N N . ASP A 1 98 ? 3.619 -2.750 -20.364 1.00 94.44 98 ASP A N 1
ATOM 817 C CA . ASP A 1 98 ? 2.974 -2.607 -21.671 1.00 94.44 98 ASP A CA 1
ATOM 818 C C . ASP A 1 98 ? 2.100 -1.348 -21.744 1.00 94.44 98 ASP A C 1
ATOM 820 O O . ASP A 1 98 ? 1.977 -0.729 -22.797 1.00 94.44 98 ASP A O 1
ATOM 824 N N . THR A 1 99 ? 1.482 -0.953 -20.623 1.00 95.75 99 THR A N 1
ATOM 825 C CA . THR A 1 99 ? 0.598 0.223 -20.544 1.00 95.75 99 THR A CA 1
ATOM 826 C C . THR A 1 99 ? 1.024 1.162 -19.409 1.00 95.75 99 THR A C 1
ATOM 828 O O . THR A 1 99 ? 0.462 1.104 -18.308 1.00 95.75 99 THR A O 1
ATOM 831 N N . PRO A 1 100 ? 2.021 2.039 -19.637 1.00 94.56 100 PRO A N 1
ATOM 832 C CA . PRO A 1 100 ? 2.480 2.991 -18.629 1.00 94.56 100 PRO A CA 1
ATOM 833 C C . PRO A 1 100 ? 1.341 3.871 -18.110 1.00 94.56 100 PRO A C 1
ATOM 835 O O . PRO A 1 100 ? 0.464 4.295 -18.865 1.00 94.56 100 PRO A O 1
ATOM 838 N N . TYR A 1 101 ? 1.366 4.188 -16.817 1.00 93.62 101 TYR A N 1
ATOM 839 C CA . TYR A 1 101 ? 0.439 5.171 -16.267 1.00 93.62 101 TYR A CA 1
ATOM 840 C C . TYR A 1 101 ? 0.886 6.572 -16.685 1.00 93.62 101 TYR A C 1
ATOM 842 O O . TYR A 1 101 ? 2.008 6.970 -16.379 1.00 93.62 101 TYR A O 1
ATOM 850 N N . VAL A 1 102 ? 0.018 7.323 -17.364 1.00 94.06 102 VAL A N 1
ATOM 851 C CA . VAL A 1 102 ? 0.303 8.689 -17.821 1.00 94.06 102 VAL A CA 1
ATOM 852 C C . VAL A 1 102 ? -0.623 9.666 -17.111 1.00 94.06 102 VAL A C 1
ATOM 854 O O . VAL A 1 102 ? -1.842 9.506 -17.112 1.00 94.06 102 VAL A O 1
ATOM 857 N N . PHE A 1 103 ? -0.035 10.698 -16.520 1.00 93.62 103 PHE A N 1
ATOM 858 C CA . PHE A 1 103 ? -0.731 11.772 -15.833 1.00 93.62 103 PHE A CA 1
ATOM 859 C C . PHE A 1 103 ? -0.411 13.107 -16.502 1.00 93.62 103 PHE A C 1
ATOM 861 O O . PHE A 1 103 ? 0.756 13.445 -16.690 1.00 93.62 103 PHE A O 1
ATOM 868 N N . ASN A 1 104 ? -1.444 13.872 -16.852 1.00 93.94 104 ASN A N 1
ATOM 869 C CA . ASN A 1 104 ? -1.279 15.232 -17.356 1.00 93.94 104 ASN A CA 1
ATOM 870 C C . ASN A 1 104 ? -1.265 16.213 -16.176 1.00 93.94 104 ASN A C 1
ATOM 872 O O . ASN A 1 104 ? -2.280 16.394 -15.501 1.00 93.94 104 ASN A O 1
ATOM 876 N N . CYS A 1 105 ? -0.114 16.833 -15.935 1.00 92.00 105 CYS A N 1
ATOM 877 C CA . CYS A 1 105 ? 0.084 17.851 -14.917 1.00 92.00 105 CYS A CA 1
ATOM 878 C C . CYS A 1 105 ? 0.390 19.188 -15.596 1.00 92.00 105 CYS A C 1
ATOM 880 O O . CYS A 1 105 ? 1.507 19.386 -16.066 1.00 92.00 105 CYS A O 1
ATOM 882 N N . CYS A 1 106 ? -0.581 20.104 -15.632 1.00 91.00 106 CYS A N 1
ATOM 883 C CA . CYS A 1 106 ? -0.404 21.446 -16.206 1.00 91.00 106 CYS A CA 1
ATOM 884 C C . CYS A 1 106 ? 0.216 21.417 -17.619 1.00 91.00 106 CYS A C 1
ATOM 886 O O . CYS A 1 106 ? 1.243 22.045 -17.853 1.00 91.00 106 CYS A O 1
ATOM 888 N N . ASP A 1 107 ? -0.376 20.633 -18.523 1.00 92.31 107 ASP A N 1
ATOM 889 C CA . ASP A 1 107 ? 0.074 20.412 -19.909 1.00 92.31 107 ASP A CA 1
ATOM 890 C C . ASP A 1 107 ? 1.415 19.671 -20.063 1.00 92.31 107 ASP A C 1
ATOM 892 O O . ASP A 1 107 ? 1.912 19.485 -21.175 1.00 92.31 107 ASP A O 1
ATOM 896 N N . HIS A 1 108 ? 1.970 19.155 -18.966 1.00 91.06 108 HIS A N 1
ATOM 897 C CA . HIS A 1 108 ? 3.107 18.245 -18.986 1.00 91.06 108 HIS A CA 1
ATOM 898 C C . HIS A 1 108 ? 2.653 16.808 -18.741 1.00 91.06 108 HIS A C 1
ATOM 900 O O . HIS A 1 108 ? 2.108 16.468 -17.688 1.00 91.06 108 HIS A O 1
ATOM 906 N N . LEU A 1 109 ? 2.920 15.936 -19.713 1.00 92.12 109 LEU A N 1
ATOM 907 C CA . LEU A 1 109 ? 2.713 14.502 -19.556 1.00 92.12 109 LEU A CA 1
ATOM 908 C C . LEU A 1 109 ? 3.835 13.912 -18.699 1.00 92.12 109 LEU A C 1
ATOM 910 O O . LEU A 1 109 ? 5.007 13.960 -19.066 1.00 92.12 109 LEU A O 1
ATOM 914 N N . VAL A 1 110 ? 3.459 13.334 -17.563 1.00 89.88 110 VAL A N 1
ATOM 915 C CA . VAL A 1 110 ? 4.344 12.576 -16.678 1.00 89.88 110 VAL A CA 1
ATOM 916 C C . VAL A 1 110 ? 3.932 11.114 -16.744 1.00 89.88 110 VAL A C 1
ATOM 918 O O . VAL A 1 110 ? 2.7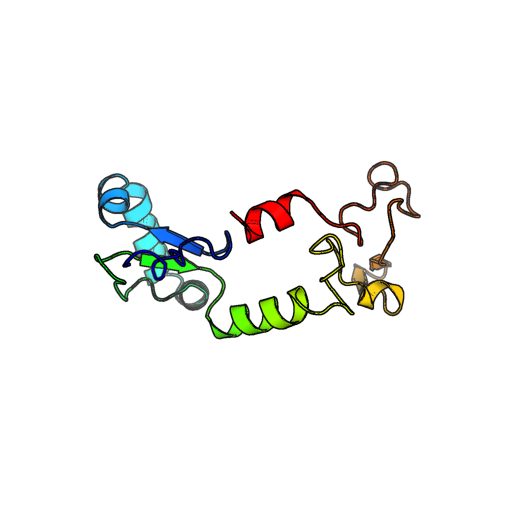67 10.790 -16.519 1.00 89.88 110 VAL A O 1
ATOM 921 N N . SER A 1 111 ? 4.878 10.224 -17.033 1.00 90.44 111 SER A N 1
ATOM 922 C CA . SER A 1 111 ? 4.622 8.787 -17.119 1.00 90.44 111 SER A CA 1
ATOM 923 C C . SER A 1 111 ? 5.342 8.002 -16.028 1.00 90.44 111 SER A C 1
ATOM 925 O O . SER A 1 111 ? 6.483 8.296 -15.667 1.00 90.44 111 SER A O 1
ATOM 927 N N . VAL A 1 112 ? 4.686 6.954 -15.539 1.00 90.56 112 VAL A N 1
ATOM 928 C CA . VAL A 1 112 ? 5.271 5.930 -14.675 1.00 90.56 112 VAL A CA 1
ATOM 929 C C . VAL A 1 112 ? 5.187 4.602 -15.415 1.00 90.56 112 VAL A C 1
ATOM 931 O O . VAL A 1 112 ? 4.104 4.041 -15.587 1.00 90.56 112 VAL A O 1
ATOM 934 N N . GLN A 1 113 ? 6.342 4.123 -15.866 1.00 92.19 113 GLN A N 1
ATOM 935 C CA . GLN A 1 113 ? 6.494 2.819 -16.496 1.00 92.19 113 GLN A CA 1
ATOM 936 C C . GLN A 1 113 ? 7.085 1.821 -15.504 1.00 92.19 113 GLN A C 1
ATOM 938 O O . GLN A 1 113 ? 7.847 2.187 -14.604 1.00 92.19 113 GLN A O 1
ATOM 943 N N . TYR A 1 114 ? 6.726 0.556 -15.692 1.00 93.56 114 TYR A N 1
ATOM 944 C CA . TYR A 1 114 ? 7.352 -0.550 -14.991 1.00 93.56 114 TYR A CA 1
ATOM 945 C C . TYR A 1 114 ? 8.816 -0.732 -15.428 1.00 93.56 114 TYR A C 1
ATOM 947 O O . TYR A 1 114 ? 9.101 -0.877 -16.613 1.00 93.56 114 TYR A O 1
ATOM 955 N N . GLN A 1 115 ? 9.738 -0.755 -14.468 1.00 91.44 115 GLN A N 1
ATOM 956 C CA . GLN A 1 115 ? 11.185 -0.846 -14.660 1.00 91.44 115 GLN A CA 1
ATOM 957 C C . GLN A 1 115 ? 11.778 -1.912 -13.730 1.00 91.44 115 GLN A C 1
ATOM 959 O O . GLN A 1 115 ? 11.496 -1.953 -12.532 1.00 91.44 115 GLN A O 1
ATOM 964 N N . LEU A 1 116 ? 12.607 -2.795 -14.286 1.00 81.69 116 LEU A N 1
ATOM 965 C CA . LEU A 1 116 ? 13.274 -3.865 -13.546 1.00 81.69 116 LEU A CA 1
ATOM 966 C C . LEU A 1 116 ? 14.641 -3.379 -13.045 1.00 81.69 116 LEU A C 1
ATOM 968 O O . LEU A 1 116 ? 15.600 -3.329 -13.806 1.00 81.69 116 LEU A O 1
ATOM 972 N N . GLY A 1 117 ? 14.749 -3.075 -11.753 1.00 76.12 117 GLY A N 1
ATOM 973 C CA . GLY A 1 117 ? 16.032 -2.864 -11.068 1.00 76.12 117 GLY A CA 1
ATOM 974 C C . GLY A 1 117 ? 16.576 -1.439 -11.178 1.00 76.12 117 GLY A C 1
ATOM 975 O O . GLY A 1 117 ? 16.601 -0.725 -10.171 1.00 76.12 117 GLY A O 1
ATOM 976 N N . GLU A 1 118 ? 16.912 -0.978 -12.380 1.00 77.19 118 GLU A N 1
ATOM 977 C CA . GLU A 1 118 ? 17.407 0.386 -12.613 1.00 77.19 118 GLU A CA 1
ATOM 978 C C . GLU A 1 118 ? 16.367 1.266 -13.303 1.00 77.19 118 GLU A C 1
ATOM 980 O O . GLU A 1 118 ? 15.565 0.813 -14.119 1.00 77.19 118 GLU A O 1
ATOM 985 N N . SER A 1 119 ? 16.357 2.541 -12.925 1.00 81.00 119 SER A N 1
ATOM 986 C CA . SER A 1 119 ? 15.493 3.545 -13.525 1.00 81.00 119 SER A CA 1
ATOM 987 C C . SER A 1 119 ? 16.165 4.162 -14.739 1.00 81.00 119 SER A C 1
ATOM 989 O O . SER A 1 119 ? 17.301 4.619 -14.664 1.00 81.00 119 SER A O 1
ATOM 991 N N . GLU A 1 120 ? 15.411 4.281 -15.829 1.00 79.81 120 GLU A N 1
ATOM 992 C CA . GLU A 1 120 ? 15.841 4.975 -17.053 1.00 79.81 120 GLU A CA 1
ATOM 993 C C . GLU A 1 120 ? 16.018 6.489 -16.838 1.00 79.81 120 GLU A C 1
ATOM 995 O O . GLU A 1 120 ? 16.589 7.194 -17.667 1.00 79.81 120 GLU A O 1
ATOM 1000 N N . SER A 1 121 ? 15.535 7.002 -15.703 1.00 78.88 121 SER A N 1
ATOM 1001 C CA . SER A 1 121 ? 15.764 8.372 -15.252 1.00 78.88 121 SER A CA 1
ATOM 1002 C C . SER A 1 121 ? 16.785 8.420 -14.113 1.00 78.88 121 SER A C 1
ATOM 1004 O O . SER A 1 121 ? 16.773 7.573 -13.219 1.00 78.88 121 SER A O 1
ATOM 1006 N N . GLY A 1 122 ? 17.588 9.484 -14.060 1.00 77.12 122 GLY A N 1
ATOM 1007 C CA . GLY A 1 122 ? 18.487 9.759 -12.930 1.00 77.12 122 GLY A CA 1
ATOM 1008 C C . GLY A 1 122 ? 17.774 10.165 -11.629 1.00 77.12 122 GLY A C 1
ATOM 1009 O O . GLY A 1 122 ? 18.430 10.453 -10.626 1.00 77.12 122 GLY A O 1
ATOM 1010 N N . ILE A 1 123 ? 16.437 10.202 -11.615 1.00 71.75 123 ILE A N 1
ATOM 1011 C CA . ILE A 1 123 ? 15.646 10.565 -10.436 1.00 71.75 123 ILE A CA 1
ATOM 1012 C C . ILE A 1 123 ? 15.897 9.520 -9.338 1.00 71.75 123 ILE A C 1
ATOM 1014 O O . ILE A 1 123 ? 15.857 8.318 -9.591 1.00 71.75 123 ILE A O 1
ATOM 1018 N N . PHE A 1 124 ? 16.176 9.983 -8.116 1.00 71.00 124 PHE A N 1
ATOM 1019 C CA . PHE A 1 124 ? 16.589 9.137 -6.985 1.00 71.00 124 PHE A CA 1
ATOM 1020 C C . PHE A 1 124 ? 17.844 8.289 -7.265 1.00 71.00 124 PHE A C 1
ATOM 1022 O O . PHE A 1 124 ? 17.960 7.172 -6.768 1.00 71.00 124 PHE A O 1
ATOM 1029 N N . GLY A 1 125 ? 18.781 8.809 -8.065 1.00 80.19 125 GLY A N 1
ATOM 1030 C CA . GLY A 1 125 ? 20.051 8.135 -8.341 1.00 80.19 125 GLY A CA 1
ATOM 1031 C C . GLY A 1 125 ? 19.902 6.878 -9.198 1.00 80.19 125 GLY A C 1
ATOM 1032 O O . GLY A 1 125 ? 20.657 5.933 -9.008 1.00 80.19 125 GLY A O 1
ATOM 1033 N N . 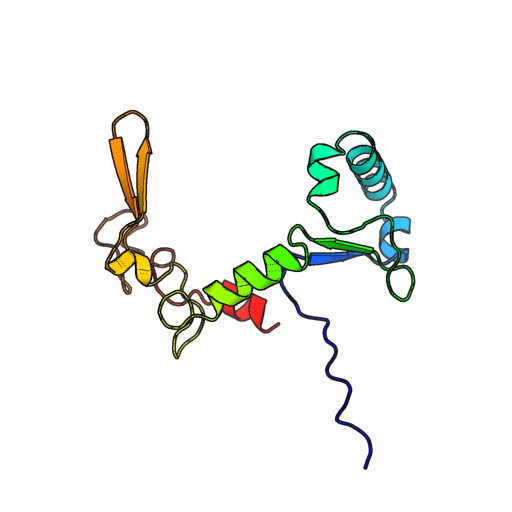GLY A 1 126 ? 18.904 6.837 -10.089 1.00 81.06 126 GLY A N 1
ATOM 1034 C CA . GLY A 1 126 ? 18.639 5.662 -10.929 1.00 81.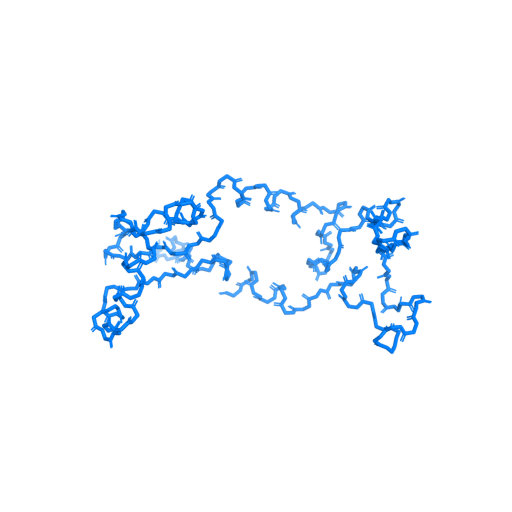06 126 GLY A CA 1
ATOM 1035 C C . GLY A 1 126 ? 17.883 4.547 -10.205 1.00 81.06 126 GLY A C 1
ATOM 1036 O O . GLY A 1 126 ? 17.779 3.435 -10.710 1.00 81.06 126 GLY A O 1
ATOM 1037 N N . ASN A 1 127 ? 17.322 4.815 -9.025 1.00 82.88 127 ASN A N 1
ATOM 1038 C CA . ASN A 1 127 ? 16.598 3.817 -8.250 1.00 82.88 127 ASN A CA 1
ATOM 1039 C C . ASN A 1 127 ? 15.177 3.569 -8.804 1.00 82.88 127 ASN A C 1
ATOM 1041 O O . ASN A 1 127 ? 14.379 4.499 -8.968 1.00 82.88 127 ASN A O 1
ATOM 1045 N N . SER A 1 128 ? 14.834 2.297 -9.039 1.00 85.62 128 SER A N 1
ATOM 1046 C CA . SER A 1 128 ? 13.508 1.871 -9.516 1.00 85.62 128 SER A CA 1
ATOM 1047 C C . SER A 1 128 ? 12.651 1.162 -8.458 1.00 85.62 128 SER A C 1
ATOM 1049 O O . SER A 1 128 ? 11.617 0.607 -8.805 1.00 85.62 128 SER A O 1
ATOM 1051 N N . ASN A 1 129 ? 13.012 1.193 -7.169 1.00 87.19 129 ASN A N 1
ATOM 1052 C CA . ASN A 1 129 ? 12.361 0.428 -6.091 1.00 87.19 129 ASN A CA 1
ATOM 1053 C C . ASN A 1 129 ? 10.831 0.547 -6.072 1.00 87.19 129 ASN A C 1
ATOM 1055 O O . ASN A 1 129 ? 10.160 -0.398 -5.675 1.00 87.19 129 ASN A O 1
ATOM 1059 N N . TRP A 1 130 ? 10.284 1.682 -6.513 1.00 87.81 130 TRP A N 1
ATOM 1060 C CA . TRP A 1 130 ? 8.847 1.986 -6.555 1.00 87.81 130 TRP A CA 1
ATOM 1061 C C . TRP A 1 130 ? 8.199 1.774 -7.935 1.00 87.81 130 TRP A C 1
ATOM 1063 O O . TRP A 1 130 ? 7.069 2.199 -8.157 1.00 87.81 130 TRP A O 1
ATOM 1073 N N . ARG A 1 131 ? 8.932 1.184 -8.883 1.00 91.69 131 ARG A N 1
ATOM 1074 C CA . ARG A 1 131 ? 8.561 1.049 -10.297 1.00 91.69 131 ARG A CA 1
ATOM 1075 C C . ARG A 1 131 ? 8.573 -0.394 -10.786 1.00 91.69 131 ARG A C 1
ATOM 1077 O O . ARG A 1 131 ? 8.567 -0.605 -11.985 1.00 91.69 131 ARG A O 1
ATOM 1084 N N . GLY A 1 132 ? 8.546 -1.393 -9.910 1.00 92.75 132 GLY A N 1
ATOM 1085 C CA . GLY A 1 132 ? 8.417 -2.782 -10.353 1.00 92.75 132 GLY A CA 1
ATOM 1086 C C . GLY A 1 132 ? 9.141 -3.850 -9.541 1.00 92.75 132 GLY A C 1
ATOM 1087 O O . GLY A 1 132 ? 8.575 -4.936 -9.401 1.00 92.75 132 GLY A O 1
ATOM 1088 N N . PRO A 1 133 ? 10.341 -3.609 -8.976 1.00 93.88 133 PRO A N 1
ATOM 1089 C CA . PRO A 1 133 ? 11.013 -4.603 -8.149 1.00 93.88 133 PRO A CA 1
ATOM 1090 C C . PRO A 1 133 ? 10.151 -5.054 -6.967 1.00 93.88 133 PRO A C 1
ATOM 1092 O O . PRO A 1 133 ? 9.272 -4.326 -6.493 1.00 93.88 133 PRO A O 1
ATOM 1095 N N . VAL A 1 134 ? 10.427 -6.258 -6.465 1.00 93.12 134 VAL A N 1
ATOM 1096 C CA . VAL A 1 134 ? 9.828 -6.735 -5.214 1.00 93.12 134 VAL A CA 1
ATOM 1097 C C . VAL A 1 134 ? 10.260 -5.809 -4.085 1.00 93.12 134 VAL A C 1
ATOM 1099 O O . VAL A 1 134 ? 11.452 -5.586 -3.870 1.00 93.12 134 VAL A O 1
ATOM 1102 N N . TRP A 1 135 ? 9.285 -5.265 -3.358 1.00 85.38 135 TRP A N 1
ATOM 1103 C CA . TRP A 1 135 ? 9.566 -4.343 -2.266 1.00 85.38 135 TRP A CA 1
ATOM 1104 C C . TRP A 1 135 ? 9.489 -5.067 -0.928 1.00 85.38 135 TRP A C 1
ATOM 1106 O O . TRP A 1 135 ? 8.407 -5.405 -0.440 1.00 85.38 135 TRP A O 1
ATOM 1116 N N . PHE A 1 136 ? 10.663 -5.319 -0.347 1.00 87.50 136 PHE A N 1
ATOM 1117 C CA . PHE A 1 136 ? 10.807 -6.112 0.872 1.00 87.50 136 PHE A CA 1
ATOM 1118 C C . PHE A 1 136 ? 9.915 -5.634 2.033 1.00 87.50 136 PHE A C 1
ATOM 1120 O O . PHE A 1 136 ? 9.194 -6.474 2.567 1.00 87.50 136 PHE A O 1
ATOM 1127 N N . PRO A 1 137 ? 9.860 -4.328 2.386 1.00 87.19 137 PRO A N 1
ATOM 1128 C CA . PRO A 1 137 ? 9.044 -3.875 3.509 1.00 87.19 137 PRO A CA 1
ATOM 1129 C C . PRO A 1 137 ? 7.576 -4.285 3.387 1.00 87.19 137 PRO A C 1
ATOM 1131 O O . PRO A 1 137 ? 7.032 -4.840 4.327 1.00 87.19 137 PRO A O 1
ATOM 1134 N N . VAL A 1 138 ? 6.937 -4.096 2.227 1.00 85.69 138 VAL A N 1
ATOM 1135 C CA . VAL A 1 138 ? 5.524 -4.485 2.054 1.00 85.69 138 VAL A CA 1
ATOM 1136 C C . VAL A 1 138 ? 5.314 -5.988 2.145 1.00 85.69 138 VAL A C 1
ATOM 1138 O O . VAL A 1 138 ? 4.312 -6.413 2.707 1.00 85.69 138 VAL A O 1
ATOM 1141 N N . ASN A 1 139 ? 6.243 -6.790 1.630 1.00 91.19 139 ASN A N 1
ATOM 1142 C CA . ASN A 1 139 ? 6.136 -8.243 1.728 1.00 91.19 139 ASN A CA 1
ATOM 1143 C C . ASN A 1 139 ? 6.216 -8.717 3.182 1.00 91.19 139 ASN A C 1
ATOM 1145 O O . ASN A 1 139 ? 5.414 -9.553 3.590 1.00 91.19 139 ASN A O 1
ATOM 1149 N N . ASP A 1 140 ? 7.108 -8.127 3.978 1.00 88.69 140 ASP A N 1
ATOM 1150 C CA . ASP A 1 140 ? 7.195 -8.397 5.414 1.00 88.69 140 ASP A CA 1
ATOM 1151 C C . ASP A 1 140 ? 5.881 -8.042 6.135 1.00 88.69 140 ASP A C 1
ATOM 1153 O O . ASP A 1 140 ? 5.330 -8.862 6.871 1.00 88.69 140 ASP A O 1
ATOM 1157 N N . LEU A 1 141 ? 5.288 -6.881 5.822 1.00 85.19 141 LEU A N 1
ATOM 1158 C CA . LEU A 1 141 ? 3.999 -6.453 6.389 1.00 85.19 141 LEU A CA 1
ATOM 1159 C C . LEU A 1 141 ? 2.800 -7.335 6.013 1.00 85.19 141 LEU A C 1
ATOM 1161 O O . LE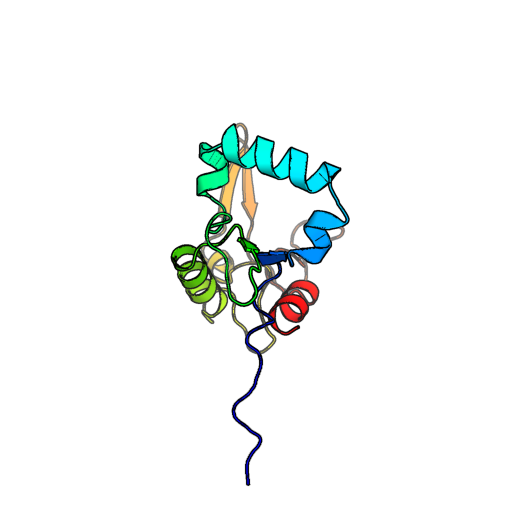U A 1 141 ? 1.750 -7.234 6.649 1.00 85.19 141 LEU A O 1
ATOM 1165 N N . LEU A 1 142 ? 2.901 -8.118 4.939 1.00 84.69 142 LEU A N 1
ATOM 1166 C CA . LEU A 1 142 ? 1.833 -9.015 4.496 1.00 84.69 142 LEU A CA 1
ATOM 1167 C C . LEU A 1 142 ? 1.877 -10.373 5.201 1.00 84.69 142 LEU A C 1
ATOM 1169 O O . LEU A 1 142 ? 0.851 -11.047 5.253 1.00 84.69 142 LEU A O 1
ATOM 1173 N N . ILE A 1 143 ? 3.046 -10.778 5.700 1.00 82.12 143 ILE A N 1
ATOM 1174 C CA . ILE A 1 143 ? 3.271 -12.095 6.311 1.00 82.12 143 ILE A CA 1
ATOM 1175 C C . ILE A 1 143 ? 3.261 -12.013 7.849 1.00 82.12 143 ILE A C 1
ATOM 1177 O O . ILE A 1 143 ? 2.934 -13.005 8.502 1.00 82.12 143 ILE A O 1
ATOM 1181 N N . THR A 1 144 ? 3.623 -10.857 8.420 1.00 63.88 144 THR A N 1
ATOM 1182 C CA . THR A 1 144 ? 3.776 -10.632 9.873 1.00 63.88 144 THR A CA 1
ATOM 1183 C C . THR A 1 144 ? 2.531 -10.085 10.542 1.00 63.88 144 THR A C 1
ATOM 1185 O O . THR A 1 144 ? 2.178 -10.600 11.625 1.00 63.88 144 THR A O 1
#

Radius of gyration: 20.32 Å; chains: 1; bounding box: 40×57×51 Å